Protein AF-A0A151T687-F1 (afdb_monomer)

Solvent-accessible surface area (backbone atoms only — not compa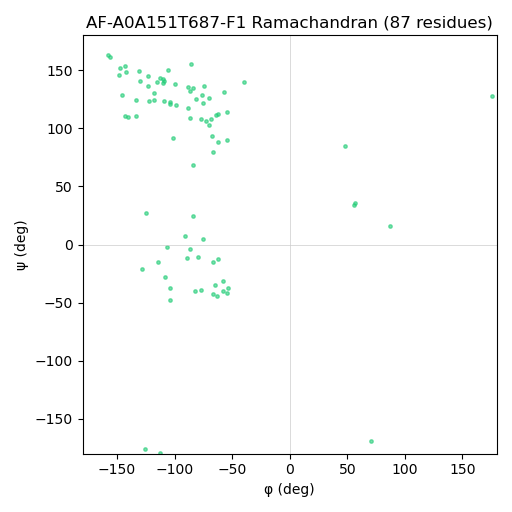rable to full-atom values): 5770 Å² total; per-residue (Å²): 84,78,40,72,44,76,76,34,82,88,76,71,38,70,44,80,78,47,75,50,84,53,79,93,48,57,94,51,52,83,67,51,45,80,77,51,72,60,100,54,39,39,36,32,33,41,56,49,34,36,36,36,35,36,62,88,78,71,42,80,43,82,77,45,67,60,72,77,89,59,78,68,64,87,86,68,88,75,76,65,80,74,58,80,88,58,78,98,122

Secondary structure (DSSP, 8-state):
-EEEEEEETTTTEEEEEEE---GGGGGG-TT-EEEEE-SSEEEEE-SSEEEEEETTTTEEEEEEE--TT-----------TT---S---

pLDDT: mean 80.08, std 14.48, range [44.47, 94.31]

Sequence (89 aa):
MNIWVLKDYWKDEWCMVDKVSLRCIRGMVPGIFPISQTGEYVFLATHKQILVYHRKSQVWKEMYSVKYSSTLPLWFSAHAYRSTMFSCN

Nearest PDB structures (foldseek):
  8h33-assembly1_B  TM=5.678E-01  e=1.399E-01  Homo sapiens
  8h37-assembly1_N  TM=5.807E-01  e=2.925E-01  Homo sapiens
  9jom-assembly1_A  TM=6.962E-01  e=1.849E+00  Wenyingzhuangia fucanilytica

Mean predicted aligned error: 8.5 Å

Radius of gyrati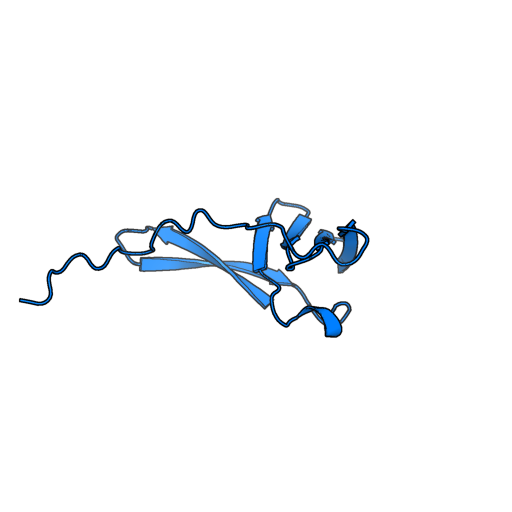on: 15.78 Å; Cα contacts (8 Å, |Δi|>4): 117; chains: 1; bounding box: 32×53×27 Å

Foldseek 3Di:
DFDWDQPDLVVSDIDGDDDADCVVVVVQPVA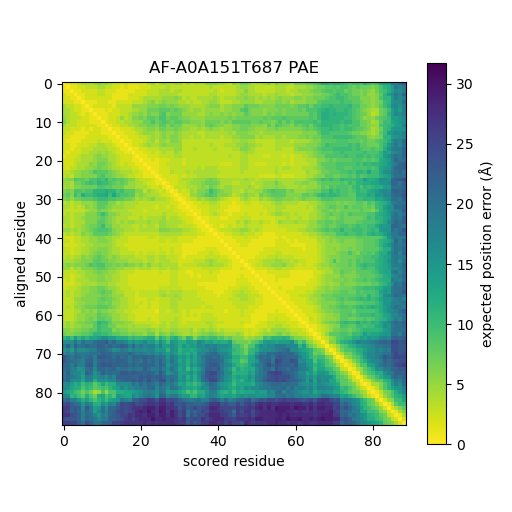KDWDDDDPFWTWIDHQFFIWIQGPVVSDIDTPDGHDDPDRDDPPDPPPPSPDVPDDPD

Organism: Cajanus cajan (NCBI:txid3821)

Structure (mmCIF, N/CA/C/O backbone):
data_AF-A0A151T687-F1
#
_entry.id   AF-A0A151T687-F1
#
loop_
_atom_site.group_PDB
_atom_site.id
_atom_site.type_symbol
_atom_site.label_atom_id
_atom_site.label_alt_id
_atom_site.label_comp_id
_atom_site.label_asym_id
_atom_site.label_entity_id
_atom_site.label_seq_id
_atom_site.pdbx_PDB_ins_code
_atom_site.Cartn_x
_atom_site.Cartn_y
_atom_site.Cartn_z
_atom_site.occupancy
_atom_site.B_iso_or_equiv
_atom_site.auth_seq_id
_atom_site.auth_comp_id
_atom_site.auth_asym_id
_atom_site.auth_atom_id
_atom_site.pdbx_PDB_model_num
ATOM 1 N N . MET A 1 1 ? -7.227 2.016 -3.534 1.00 85.81 1 MET A N 1
ATOM 2 C CA . MET A 1 1 ? -6.837 0.658 -3.135 1.00 85.81 1 MET A CA 1
ATOM 3 C C . MET A 1 1 ? -7.404 0.408 -1.761 1.00 85.81 1 MET A C 1
ATOM 5 O O . MET A 1 1 ? -7.147 1.218 -0.880 1.00 85.81 1 MET A O 1
ATOM 9 N N . ASN A 1 2 ? -8.207 -0.640 -1.612 1.00 89.25 2 ASN A N 1
ATOM 10 C CA . ASN A 1 2 ? -8.640 -1.101 -0.297 1.00 89.25 2 ASN A CA 1
ATOM 11 C C . ASN A 1 2 ? -7.565 -2.064 0.213 1.00 89.25 2 ASN A C 1
ATOM 13 O O . ASN A 1 2 ? -7.121 -2.923 -0.550 1.00 89.25 2 ASN A O 1
ATOM 17 N N . ILE A 1 3 ? -7.134 -1.892 1.457 1.00 86.62 3 ILE A N 1
ATOM 18 C CA . ILE A 1 3 ? -6.158 -2.759 2.111 1.00 86.62 3 ILE A CA 1
ATOM 19 C C . ILE A 1 3 ? -6.925 -3.638 3.083 1.00 86.62 3 ILE A C 1
ATOM 21 O O . ILE A 1 3 ? -7.642 -3.147 3.960 1.00 86.62 3 ILE A O 1
ATOM 25 N N . TRP A 1 4 ? -6.780 -4.939 2.882 1.00 87.88 4 TRP A N 1
ATOM 26 C CA . TRP A 1 4 ? -7.425 -5.971 3.670 1.00 87.88 4 TRP A CA 1
ATOM 27 C C . TRP A 1 4 ? -6.365 -6.722 4.455 1.00 87.88 4 TRP A C 1
ATOM 29 O O . TRP A 1 4 ? -5.269 -6.957 3.947 1.00 87.88 4 TRP A O 1
ATOM 39 N N . VAL A 1 5 ? -6.702 -7.108 5.678 1.00 84.12 5 VAL A N 1
ATOM 40 C CA . VAL A 1 5 ? -5.897 -8.042 6.462 1.00 84.12 5 VAL A CA 1
ATOM 41 C C . VAL A 1 5 ? -6.756 -9.225 6.856 1.00 84.12 5 VAL A C 1
ATOM 43 O O . VAL A 1 5 ? -7.958 -9.094 7.104 1.00 84.12 5 VAL A O 1
ATOM 46 N N . LEU A 1 6 ? -6.120 -10.387 6.888 1.00 86.25 6 LEU A N 1
ATOM 47 C CA . LEU A 1 6 ? -6.725 -11.602 7.390 1.00 86.25 6 LEU A CA 1
ATOM 48 C C . LEU A 1 6 ? -6.705 -11.535 8.917 1.00 86.25 6 LEU A C 1
ATOM 50 O O . LEU A 1 6 ? -5.641 -11.600 9.533 1.00 86.25 6 LEU A O 1
ATOM 54 N N . LYS A 1 7 ? -7.877 -11.341 9.515 1.00 87.88 7 LYS A N 1
ATOM 55 C CA . LYS A 1 7 ? -8.047 -11.201 10.964 1.00 87.88 7 LYS A CA 1
ATOM 56 C C . LYS A 1 7 ? -8.097 -12.561 11.651 1.00 87.88 7 LYS A C 1
ATOM 58 O O . LYS A 1 7 ? -7.512 -12.727 12.716 1.00 87.88 7 LYS A O 1
ATOM 63 N N . ASP A 1 8 ? -8.772 -13.523 11.028 1.00 85.06 8 ASP A N 1
ATOM 64 C CA . ASP A 1 8 ? -8.836 -14.909 11.483 1.00 85.06 8 ASP A CA 1
ATOM 65 C C . ASP A 1 8 ? -8.585 -15.837 10.291 1.00 85.06 8 ASP A C 1
ATOM 67 O O . ASP A 1 8 ? -9.398 -15.941 9.370 1.00 85.06 8 ASP A O 1
ATOM 71 N N . TYR A 1 9 ? -7.430 -16.502 10.311 1.00 82.31 9 TYR A N 1
ATOM 72 C CA . TYR A 1 9 ? -7.008 -17.419 9.254 1.00 82.31 9 TYR A CA 1
ATOM 73 C C . TYR A 1 9 ? -7.908 -18.655 9.139 1.00 82.31 9 TYR A C 1
ATOM 75 O O . TYR A 1 9 ? -8.150 -19.155 8.039 1.00 82.31 9 TYR A O 1
ATOM 83 N N . TRP A 1 10 ? -8.427 -19.149 10.262 1.00 84.94 10 TRP A N 1
ATOM 84 C CA . TRP A 1 10 ? -9.241 -20.361 10.291 1.00 84.94 10 TRP A CA 1
ATOM 85 C C . TRP A 1 10 ? -10.65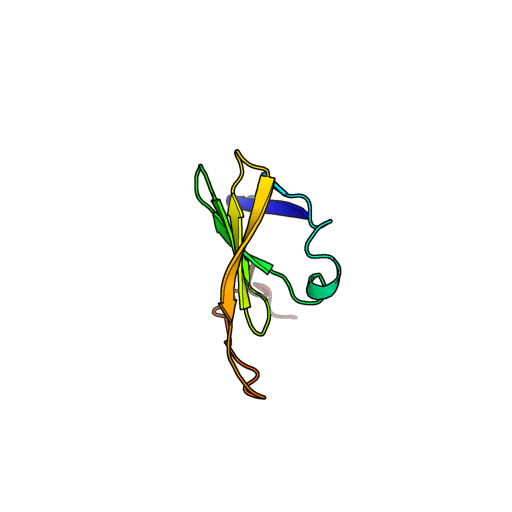4 -20.088 9.793 1.00 84.94 10 TRP A C 1
ATOM 87 O O . TRP A 1 10 ? -11.206 -20.890 9.038 1.00 84.94 10 TRP A O 1
ATOM 97 N N . LYS A 1 11 ? -11.207 -18.929 10.158 1.00 88.88 11 LYS A N 1
ATOM 98 C CA . LYS A 1 11 ? -12.566 -18.516 9.788 1.00 88.88 11 LYS A CA 1
ATOM 99 C C . LYS A 1 11 ? -12.672 -17.812 8.438 1.00 88.88 11 LYS A C 1
ATOM 101 O O . LYS A 1 11 ? -13.789 -17.508 8.038 1.00 88.88 11 LYS A O 1
ATOM 106 N N . ASP A 1 12 ? -11.551 -17.565 7.752 1.00 84.19 12 ASP A N 1
ATOM 107 C CA . ASP A 1 12 ? -11.512 -16.757 6.520 1.00 84.19 12 ASP A CA 1
ATOM 108 C C . ASP A 1 12 ? -12.102 -15.348 6.746 1.00 84.19 12 ASP A C 1
ATOM 110 O O . ASP A 1 12 ? -12.794 -14.779 5.902 1.00 84.19 12 ASP A O 1
ATOM 114 N N . GLU A 1 13 ? -11.866 -14.782 7.937 1.00 91.56 13 GLU A N 1
ATOM 115 C CA . GLU A 1 13 ? -12.381 -13.460 8.293 1.00 91.56 13 GLU A CA 1
ATOM 116 C C . GLU A 1 13 ? -11.401 -12.389 7.813 1.00 91.56 13 GLU A C 1
ATOM 118 O O . GLU A 1 13 ? -10.314 -12.206 8.373 1.00 91.56 13 GLU A O 1
ATOM 123 N N . TRP A 1 14 ? -11.812 -11.649 6.788 1.00 90.56 14 TRP A N 1
ATOM 124 C CA . TRP A 1 14 ? -11.087 -10.492 6.277 1.00 90.56 14 TRP A CA 1
ATOM 125 C C . TRP A 1 14 ? -11.691 -9.202 6.808 1.00 90.56 14 TRP A C 1
ATOM 127 O O . TRP A 1 14 ? -12.909 -9.020 6.808 1.00 90.56 14 TRP A O 1
ATOM 137 N N . CYS A 1 15 ? -10.837 -8.259 7.195 1.00 91.56 15 CYS A N 1
ATOM 138 C CA . CYS A 1 15 ? -11.271 -6.912 7.535 1.00 91.56 15 CYS A CA 1
ATOM 139 C C . CYS A 1 15 ? -10.553 -5.869 6.677 1.00 91.56 15 CYS A C 1
ATOM 141 O O . CYS A 1 15 ? -9.344 -5.938 6.439 1.00 91.56 15 CYS A O 1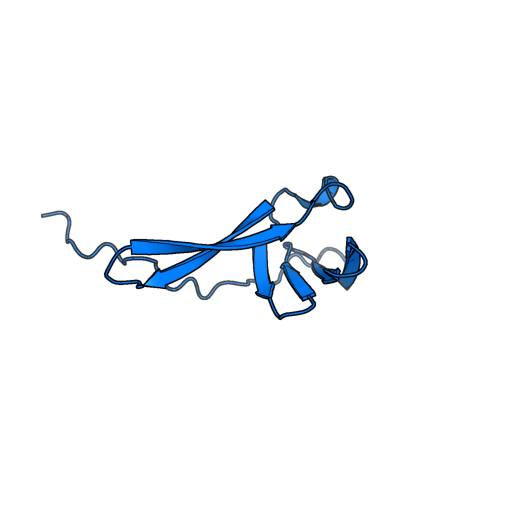
ATOM 143 N N . MET A 1 16 ? -11.321 -4.8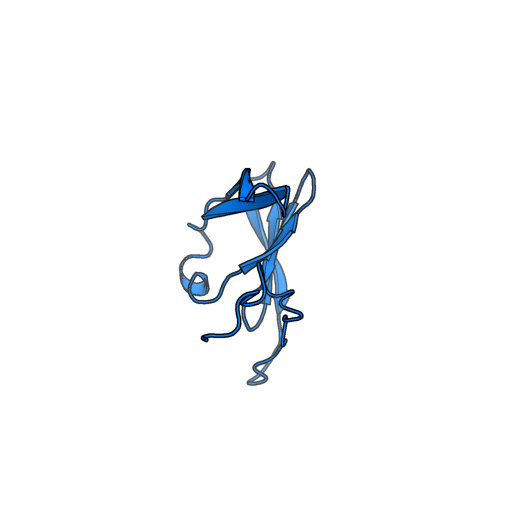93 6.189 1.00 90.19 16 MET A N 1
ATOM 144 C CA . MET A 1 16 ? -10.755 -3.718 5.539 1.00 90.19 16 MET A CA 1
ATOM 145 C C . MET A 1 16 ? -10.186 -2.820 6.630 1.00 90.19 16 MET A C 1
ATOM 147 O O . MET A 1 16 ? -10.908 -2.392 7.527 1.00 90.19 16 MET A O 1
ATOM 151 N N . VAL A 1 17 ? -8.896 -2.532 6.537 1.00 87.94 17 VAL A N 1
ATOM 152 C CA . VAL A 1 17 ? -8.168 -1.735 7.534 1.00 87.94 17 VAL A CA 1
ATOM 153 C C . VAL A 1 17 ? -7.680 -0.407 6.984 1.00 87.94 17 VAL A C 1
ATOM 155 O O . VAL A 1 17 ? -7.331 0.476 7.763 1.00 87.94 17 VAL A O 1
ATOM 158 N N . ASP A 1 18 ? -7.676 -0.238 5.660 1.00 87.62 18 ASP A N 1
ATOM 159 C CA . ASP A 1 18 ? -7.351 1.044 5.045 1.00 87.62 18 ASP A CA 1
ATOM 160 C C . ASP A 1 18 ? -7.940 1.197 3.636 1.00 87.62 18 ASP A C 1
ATOM 162 O O . ASP A 1 18 ? -8.265 0.225 2.945 1.00 87.62 18 ASP A O 1
ATOM 166 N N . LYS A 1 19 ? -8.021 2.448 3.184 1.00 89.44 19 LYS A N 1
ATOM 167 C CA . LYS A 1 19 ? -8.354 2.835 1.820 1.00 89.44 19 LYS A CA 1
ATOM 168 C C . LYS A 1 19 ? -7.491 4.015 1.384 1.00 89.44 19 LYS A C 1
ATOM 170 O O . LYS A 1 19 ? -7.720 5.155 1.776 1.00 89.44 19 LYS A O 1
ATOM 175 N N . VAL A 1 20 ? -6.560 3.755 0.467 1.00 88.88 20 VAL A N 1
ATOM 176 C CA . VAL A 1 20 ? -5.637 4.773 -0.059 1.00 88.88 20 VAL A CA 1
ATOM 177 C C . VAL A 1 20 ? -5.939 5.126 -1.513 1.00 88.88 20 VAL A C 1
ATOM 179 O O . VAL A 1 20 ? -6.302 4.272 -2.332 1.00 88.88 20 VAL A O 1
ATOM 182 N N . SER A 1 21 ? -5.789 6.401 -1.868 1.00 88.44 21 SER A N 1
ATOM 183 C CA . SER A 1 21 ? -5.931 6.858 -3.254 1.00 88.44 21 SER A CA 1
ATOM 184 C C . SER A 1 21 ? -4.647 6.600 -4.036 1.00 88.44 21 SER A C 1
ATOM 186 O O . SER A 1 21 ? -3.594 7.101 -3.665 1.00 88.44 21 SER A O 1
ATOM 188 N N . LEU A 1 22 ? -4.735 5.889 -5.164 1.00 88.69 22 LEU A N 1
ATOM 189 C CA . LEU A 1 22 ? -3.592 5.655 -6.060 1.00 88.69 22 LEU A CA 1
ATOM 190 C C . LEU A 1 22 ? -3.457 6.731 -7.152 1.00 88.69 22 LEU A C 1
ATOM 192 O O . LEU A 1 22 ? -2.663 6.573 -8.074 1.00 88.69 22 LEU A O 1
ATOM 196 N N . ARG A 1 23 ? -4.252 7.814 -7.102 1.00 88.81 23 ARG A N 1
ATOM 197 C CA . ARG A 1 23 ? -4.339 8.804 -8.194 1.00 88.81 23 ARG A CA 1
ATOM 198 C C . ARG A 1 23 ? -2.968 9.375 -8.581 1.00 88.81 23 ARG A C 1
ATOM 200 O O . ARG A 1 23 ? -2.693 9.478 -9.771 1.00 88.81 23 ARG A O 1
ATOM 207 N N . CYS A 1 24 ? -2.121 9.683 -7.601 1.00 87.94 24 CYS A N 1
ATOM 208 C CA . CYS A 1 24 ? -0.807 10.294 -7.828 1.00 87.94 24 CYS A CA 1
ATOM 209 C C . CYS A 1 24 ? 0.275 9.299 -8.275 1.00 87.94 24 CYS A C 1
ATOM 211 O O . CYS A 1 24 ? 1.345 9.724 -8.688 1.00 87.94 24 CYS A O 1
ATOM 213 N N . ILE A 1 25 ? 0.003 7.993 -8.204 1.00 87.88 25 ILE A N 1
ATOM 214 C CA . ILE A 1 25 ? 0.956 6.926 -8.544 1.00 87.88 25 ILE A CA 1
ATOM 215 C C . ILE A 1 25 ? 0.383 5.968 -9.595 1.00 87.88 25 ILE A C 1
ATOM 217 O O . ILE A 1 25 ? 0.762 4.804 -9.666 1.00 87.88 25 ILE A O 1
ATOM 221 N N . ARG A 1 26 ? -0.544 6.449 -10.440 1.00 86.19 26 ARG A N 1
ATOM 222 C CA . ARG A 1 26 ? -1.236 5.629 -11.454 1.00 86.19 26 ARG A CA 1
ATOM 223 C C . ARG A 1 26 ? -0.288 4.867 -12.384 1.00 86.19 26 ARG A C 1
ATOM 225 O O . ARG A 1 26 ? -0.572 3.719 -12.704 1.00 86.19 26 ARG A O 1
ATOM 232 N N . GLY A 1 27 ? 0.837 5.473 -12.768 1.00 85.06 27 GLY A N 1
ATOM 233 C CA . GLY A 1 27 ? 1.851 4.829 -13.615 1.00 85.06 27 GLY A CA 1
ATOM 234 C C . GLY A 1 27 ? 2.572 3.649 -12.952 1.00 85.06 27 GLY A C 1
ATOM 235 O O . GLY A 1 27 ? 3.203 2.860 -13.641 1.00 85.06 27 GLY A O 1
ATOM 236 N N . MET A 1 28 ? 2.454 3.509 -11.629 1.00 83.06 28 MET A N 1
ATOM 237 C CA . MET A 1 28 ? 3.100 2.468 -10.823 1.00 83.06 28 MET A CA 1
ATOM 238 C C . MET A 1 28 ? 2.119 1.388 -10.351 1.00 83.06 28 MET A C 1
ATOM 240 O O . MET A 1 28 ? 2.523 0.451 -9.672 1.00 83.06 28 MET A O 1
ATOM 244 N N . VAL A 1 29 ? 0.827 1.518 -10.676 1.00 79.75 29 VAL A N 1
ATOM 245 C CA . VAL A 1 29 ? -0.227 0.591 -10.230 1.00 79.75 29 VAL A CA 1
ATOM 246 C C . VAL A 1 29 ? 0.036 -0.856 -10.665 1.00 79.75 29 VAL A C 1
ATOM 248 O O . VAL A 1 29 ? -0.194 -1.751 -9.849 1.00 79.75 29 VAL A O 1
ATOM 251 N N . PRO A 1 30 ? 0.529 -1.136 -11.888 1.00 77.94 30 PRO A N 1
ATOM 252 C CA . PRO A 1 30 ? 0.914 -2.494 -12.249 1.00 77.94 30 PRO A CA 1
ATOM 253 C C . PRO A 1 30 ? 2.089 -2.971 -11.380 1.00 77.94 30 PRO A C 1
ATOM 255 O O . PRO A 1 30 ? 3.210 -2.479 -11.500 1.00 77.94 30 PRO A O 1
ATOM 258 N N . GLY A 1 31 ? 1.831 -3.938 -10.496 1.00 79.62 31 GLY A N 1
ATOM 259 C CA . GLY A 1 31 ? 2.854 -4.540 -9.635 1.00 79.62 31 GLY A CA 1
ATOM 260 C C . GLY A 1 31 ? 3.102 -3.819 -8.308 1.00 79.62 31 GLY A C 1
ATOM 261 O O . GLY A 1 31 ? 4.126 -4.082 -7.680 1.00 79.62 31 GLY A O 1
ATOM 262 N N . ILE A 1 32 ? 2.194 -2.934 -7.878 1.00 86.56 32 ILE A N 1
ATOM 263 C CA . ILE A 1 32 ? 2.219 -2.387 -6.519 1.00 86.56 32 ILE A CA 1
ATOM 264 C C . ILE A 1 32 ? 1.517 -3.328 -5.535 1.00 86.56 32 ILE A C 1
ATOM 266 O O . ILE A 1 3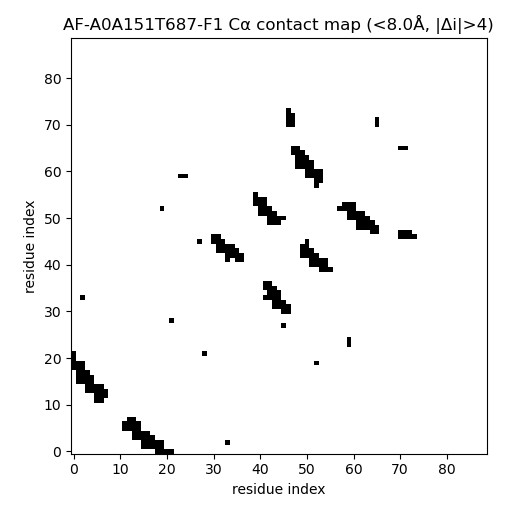2 ? 0.413 -3.802 -5.803 1.00 86.56 32 ILE A O 1
ATOM 270 N N . PHE A 1 33 ? 2.121 -3.574 -4.377 1.00 85.69 33 PHE A N 1
ATOM 271 C CA . PHE A 1 33 ? 1.516 -4.379 -3.315 1.00 85.69 33 PHE A CA 1
ATOM 272 C C . PHE A 1 33 ? 1.838 -3.799 -1.932 1.00 85.69 33 PHE A C 1
ATOM 274 O O . PHE A 1 33 ? 2.884 -3.169 -1.749 1.00 85.69 33 PHE A O 1
ATOM 281 N N . PRO A 1 34 ? 0.931 -3.952 -0.951 1.00 86.94 34 PRO A N 1
ATOM 282 C CA . PRO A 1 34 ? 1.160 -3.463 0.397 1.00 86.94 34 PRO A CA 1
ATOM 283 C C . PRO A 1 34 ? 2.160 -4.362 1.119 1.00 86.94 34 PRO A C 1
ATOM 285 O O . PRO A 1 34 ? 2.064 -5.582 1.038 1.00 86.94 34 PRO A O 1
ATOM 288 N N . ILE A 1 35 ? 3.111 -3.752 1.827 1.00 86.81 35 ILE A N 1
ATOM 289 C CA . ILE A 1 35 ? 4.088 -4.480 2.650 1.00 86.81 35 ILE A CA 1
ATOM 290 C C . ILE A 1 35 ? 3.720 -4.369 4.125 1.00 86.81 35 ILE A C 1
ATOM 292 O O . ILE A 1 35 ? 3.732 -5.351 4.859 1.00 86.81 35 ILE A O 1
ATOM 296 N N . SER A 1 36 ? 3.431 -3.148 4.574 1.00 87.44 36 SER A N 1
ATOM 297 C CA . SER A 1 36 ? 3.172 -2.847 5.976 1.00 87.44 36 SER A CA 1
ATOM 298 C C . SER A 1 36 ? 2.374 -1.556 6.107 1.00 87.44 36 SER A C 1
ATOM 300 O O . SER A 1 36 ? 2.293 -0.746 5.180 1.00 87.44 36 SER A O 1
ATOM 302 N N . GLN A 1 37 ? 1.782 -1.354 7.274 1.00 88.50 37 GLN A N 1
ATOM 303 C CA . GLN A 1 37 ? 1.046 -0.150 7.620 1.00 88.50 37 GLN A CA 1
ATOM 304 C C . GLN A 1 37 ? 1.188 0.145 9.112 1.00 88.50 37 GLN A C 1
ATOM 306 O O . GLN A 1 37 ? 1.342 -0.757 9.933 1.00 88.50 37 GLN A O 1
ATOM 311 N N . THR A 1 38 ? 1.094 1.421 9.458 1.00 89.94 38 THR A N 1
ATOM 312 C CA . THR A 1 38 ? 1.024 1.916 10.834 1.00 89.94 38 THR A CA 1
ATOM 313 C C . THR A 1 38 ? -0.212 2.799 10.991 1.00 89.94 38 THR A C 1
ATOM 315 O O . THR A 1 38 ? -1.009 2.947 10.064 1.00 89.94 38 THR A O 1
ATOM 318 N N . GLY A 1 39 ? -0.393 3.414 12.164 1.00 88.88 39 GLY A N 1
ATOM 319 C CA . GLY A 1 39 ? -1.456 4.401 12.366 1.00 88.88 39 GLY A CA 1
ATOM 320 C C . GLY A 1 39 ? -1.368 5.589 11.399 1.00 88.88 39 GLY A C 1
ATOM 321 O O . GLY A 1 39 ? -2.401 6.108 10.978 1.00 88.88 39 GLY A O 1
ATOM 322 N N . GLU A 1 40 ? -0.154 5.970 10.993 1.00 93.12 40 GLU A N 1
ATOM 323 C CA . GLU A 1 40 ? 0.111 7.192 10.224 1.00 93.12 40 GLU A CA 1
ATOM 324 C C . GLU A 1 40 ? 0.485 6.943 8.758 1.00 93.12 40 GLU A C 1
ATOM 326 O O . GLU A 1 40 ? 0.217 7.796 7.904 1.00 93.12 40 GLU A O 1
ATOM 331 N N . TYR A 1 41 ? 1.081 5.788 8.452 1.00 92.94 41 TYR A N 1
ATOM 332 C CA . TYR A 1 41 ? 1.687 5.518 7.151 1.00 92.94 41 TYR A CA 1
ATOM 333 C C . TYR A 1 41 ? 1.248 4.183 6.554 1.00 92.94 41 TYR A C 1
ATOM 335 O O . TYR A 1 41 ? 1.041 3.204 7.267 1.00 92.94 41 TYR A O 1
ATOM 343 N N . VAL A 1 42 ? 1.195 4.129 5.225 1.00 92.56 42 VAL A N 1
ATOM 344 C CA . VAL A 1 42 ? 1.081 2.883 4.458 1.00 92.56 42 VAL A CA 1
ATOM 345 C C . VAL A 1 42 ? 2.305 2.733 3.574 1.00 92.56 42 VAL A C 1
ATOM 347 O O . VAL A 1 42 ? 2.647 3.652 2.830 1.00 92.56 42 VAL A O 1
ATOM 350 N N . PHE A 1 43 ? 2.928 1.563 3.630 1.00 92.06 43 PHE A N 1
ATOM 351 C CA . PHE A 1 43 ? 4.090 1.208 2.830 1.00 92.06 43 PHE A CA 1
ATOM 352 C C . P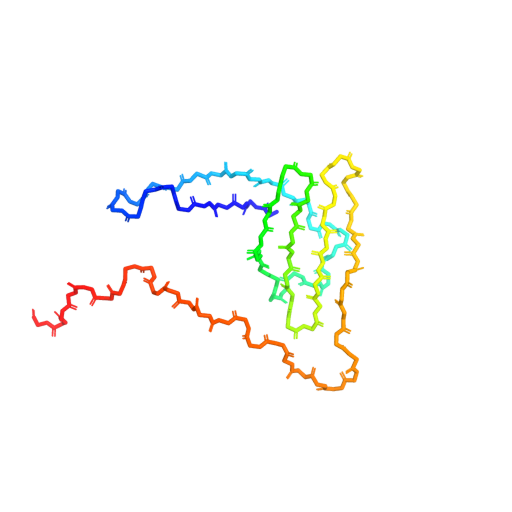HE A 1 43 ? 3.660 0.284 1.700 1.00 92.06 43 PHE A C 1
ATOM 354 O O . PHE A 1 43 ? 3.139 -0.810 1.936 1.00 92.06 43 PHE A O 1
ATOM 361 N N . LEU A 1 44 ? 3.905 0.722 0.471 1.00 89.94 44 LEU A N 1
ATOM 362 C CA . LEU A 1 44 ? 3.704 -0.078 -0.726 1.00 89.94 44 LEU A CA 1
ATOM 363 C C . LEU A 1 44 ? 5.054 -0.334 -1.399 1.00 89.94 44 LEU A C 1
ATOM 365 O O . LEU A 1 44 ? 5.878 0.574 -1.487 1.00 89.94 44 LEU A O 1
ATOM 369 N N . ALA A 1 45 ? 5.267 -1.543 -1.909 1.00 88.25 45 ALA A N 1
ATOM 370 C CA . ALA A 1 45 ? 6.387 -1.835 -2.796 1.00 88.25 45 ALA A CA 1
ATOM 371 C C . ALA A 1 45 ? 5.920 -1.987 -4.233 1.00 88.25 45 ALA A C 1
ATOM 373 O O . ALA A 1 45 ? 4.821 -2.461 -4.511 1.00 88.25 45 ALA A O 1
ATOM 374 N N . THR A 1 46 ? 6.820 -1.629 -5.135 1.00 85.06 46 THR A N 1
ATOM 375 C CA . THR A 1 46 ? 6.845 -2.089 -6.516 1.00 85.06 46 THR A CA 1
ATOM 376 C C . THR A 1 46 ? 8.079 -2.971 -6.717 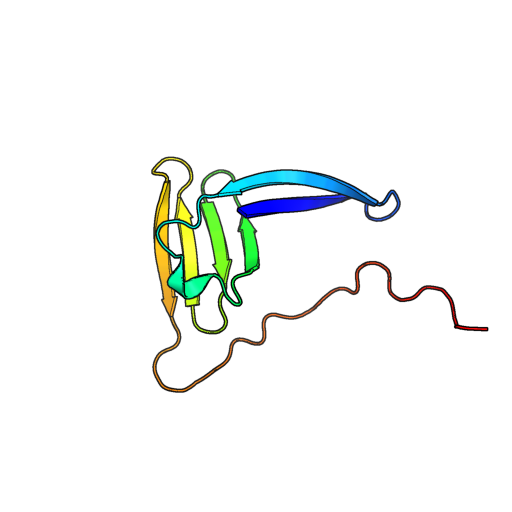1.00 85.06 46 THR A C 1
ATOM 378 O O . THR A 1 46 ? 8.906 -3.141 -5.820 1.00 85.06 46 THR A O 1
ATOM 381 N N . HIS A 1 47 ? 8.267 -3.480 -7.932 1.00 79.69 47 HIS A N 1
ATOM 382 C CA . HIS A 1 47 ? 9.476 -4.213 -8.320 1.00 79.69 47 HIS A CA 1
ATOM 383 C C . HIS A 1 47 ? 10.779 -3.384 -8.245 1.00 79.69 47 HIS A C 1
ATOM 385 O O . HIS A 1 47 ? 11.863 -3.954 -8.359 1.00 79.69 47 HIS A O 1
ATOM 391 N N . LYS A 1 48 ? 10.698 -2.053 -8.093 1.00 81.50 48 LYS A N 1
ATOM 392 C CA . LYS A 1 48 ? 11.863 -1.148 -8.054 1.00 81.50 48 LYS A CA 1
ATOM 393 C C . LYS A 1 48 ? 11.894 -0.217 -6.852 1.00 81.50 48 LYS A C 1
ATOM 395 O O . LYS A 1 48 ? 12.955 0.319 -6.557 1.00 81.50 48 LYS A O 1
ATOM 400 N N . GLN A 1 49 ? 10.766 0.037 -6.196 1.00 87.19 49 GLN A N 1
ATOM 401 C CA . GLN A 1 49 ? 10.649 1.165 -5.273 1.00 87.19 49 GLN A CA 1
ATOM 402 C C . GLN A 1 49 ? 9.798 0.830 -4.054 1.00 87.19 49 GLN A C 1
ATOM 404 O O . GLN A 1 49 ? 8.895 -0.000 -4.127 1.00 87.19 49 GLN A O 1
ATOM 409 N N . ILE A 1 50 ? 10.061 1.532 -2.955 1.00 89.94 50 ILE A N 1
ATOM 410 C CA . ILE A 1 50 ? 9.214 1.584 -1.766 1.00 89.94 50 ILE A CA 1
ATOM 411 C C . ILE A 1 50 ? 8.586 2.973 -1.708 1.00 89.94 50 ILE A C 1
ATOM 413 O O . ILE A 1 50 ? 9.280 3.993 -1.683 1.00 89.94 50 ILE A O 1
ATOM 417 N N . LEU A 1 51 ? 7.261 2.993 -1.670 1.00 92.75 51 LEU A N 1
ATOM 418 C CA . LEU A 1 51 ? 6.429 4.180 -1.587 1.00 92.75 51 LEU A CA 1
ATOM 419 C C . LEU A 1 51 ? 5.780 4.249 -0.207 1.00 92.75 51 LEU A C 1
ATOM 421 O O . LEU A 1 51 ? 5.314 3.246 0.332 1.00 92.75 51 LEU A O 1
ATOM 425 N N . VAL A 1 52 ? 5.704 5.458 0.334 1.00 94.31 52 VAL A N 1
ATOM 426 C CA . VAL A 1 52 ? 5.063 5.759 1.611 1.00 94.31 52 VAL A CA 1
ATOM 427 C C . VAL A 1 52 ? 3.900 6.702 1.368 1.00 94.31 52 VAL A C 1
ATOM 429 O O . VAL A 1 52 ? 4.067 7.785 0.808 1.00 94.31 52 VAL A O 1
ATOM 432 N N . TYR A 1 53 ? 2.718 6.304 1.819 1.00 94.19 53 TYR A N 1
ATOM 433 C CA . TYR A 1 53 ? 1.552 7.171 1.890 1.00 94.19 53 TYR A CA 1
ATOM 434 C C . TYR A 1 53 ? 1.387 7.689 3.305 1.00 94.19 53 TYR A C 1
ATOM 436 O O . TYR A 1 53 ? 1.196 6.905 4.232 1.00 94.19 53 TYR A O 1
ATOM 444 N N . HIS A 1 54 ? 1.428 9.005 3.474 1.00 93.56 54 HIS A N 1
ATOM 445 C CA . HIS A 1 54 ? 1.110 9.630 4.750 1.00 93.56 54 HIS A CA 1
ATOM 446 C C . HIS A 1 54 ? -0.393 9.901 4.827 1.00 93.56 54 HIS A C 1
ATOM 448 O O . HIS A 1 54 ? -0.923 10.689 4.041 1.00 93.56 54 HIS A O 1
ATOM 454 N N . ARG A 1 55 ? -1.084 9.269 5.781 1.00 90.81 55 ARG A N 1
ATOM 455 C CA . ARG A 1 55 ? -2.554 9.290 5.876 1.00 90.81 55 ARG A CA 1
ATOM 456 C C . ARG A 1 55 ? -3.109 10.688 6.122 1.00 90.81 55 ARG A C 1
ATOM 458 O O . ARG A 1 55 ? -4.052 11.095 5.451 1.00 90.81 55 ARG A O 1
ATOM 465 N N . LYS A 1 56 ? -2.495 11.442 7.040 1.00 92.19 56 LYS A N 1
ATOM 466 C CA . LYS A 1 56 ? -2.979 12.774 7.435 1.00 92.19 56 LYS A CA 1
ATOM 467 C C . LYS A 1 56 ? -2.859 13.794 6.305 1.00 92.19 56 LYS A C 1
ATOM 469 O O . LYS A 1 56 ? -3.777 14.575 6.095 1.00 92.19 56 LYS A O 1
ATOM 474 N N . SER A 1 57 ? -1.741 13.790 5.575 1.00 93.62 57 SER A N 1
ATOM 475 C CA . SER A 1 57 ? -1.551 14.719 4.450 1.00 93.62 57 SER A CA 1
ATOM 476 C C . SER A 1 57 ? -2.062 14.171 3.120 1.00 93.62 57 SER A C 1
ATOM 478 O O . SER A 1 57 ? -2.117 14.916 2.152 1.00 93.62 57 SER A O 1
ATOM 480 N N . GLN A 1 58 ? -2.383 12.879 3.046 1.00 91.62 58 GLN A N 1
ATOM 481 C CA . GLN A 1 58 ? -2.777 12.179 1.824 1.00 91.62 58 GLN A CA 1
ATOM 482 C C . GLN A 1 58 ? -1.752 12.287 0.680 1.00 91.62 58 GLN A C 1
ATOM 484 O O . GLN A 1 58 ? -2.116 12.317 -0.497 1.00 91.62 58 GLN A O 1
ATOM 489 N N . VAL A 1 59 ? -0.460 12.320 1.022 1.00 92.38 59 VAL A N 1
ATOM 490 C CA . VAL A 1 59 ? 0.642 12.485 0.058 1.00 92.38 59 VAL A CA 1
ATOM 491 C C . VAL A 1 59 ? 1.437 11.193 -0.071 1.00 92.38 59 VAL A C 1
ATOM 493 O O . VAL A 1 59 ? 1.739 10.538 0.927 1.00 92.38 59 VAL A O 1
ATOM 496 N N . TRP A 1 60 ? 1.807 10.874 -1.310 1.00 93.50 60 TRP A N 1
ATOM 497 C CA . TRP A 1 60 ? 2.768 9.827 -1.637 1.00 93.50 60 TRP A CA 1
ATOM 498 C C . TRP A 1 60 ? 4.189 10.380 -1.643 1.00 93.50 60 TRP A C 1
ATOM 500 O O . TRP A 1 60 ? 4.441 11.445 -2.206 1.00 93.50 60 TRP A O 1
ATOM 510 N N . LYS A 1 61 ? 5.117 9.638 -1.045 1.00 93.56 61 LYS A N 1
ATOM 511 C CA . LYS A 1 61 ? 6.553 9.908 -1.080 1.00 93.56 61 LYS A CA 1
ATOM 512 C C . LYS A 1 61 ? 7.300 8.645 -1.475 1.00 93.56 61 LYS A C 1
ATOM 514 O O . LYS A 1 61 ? 6.953 7.553 -1.034 1.00 93.56 61 LYS A O 1
ATOM 519 N N . GLU A 1 62 ? 8.333 8.801 -2.285 1.00 91.38 62 GLU A N 1
ATOM 520 C CA . GLU A 1 62 ? 9.308 7.739 -2.502 1.00 91.38 62 GLU A CA 1
ATOM 521 C C . GLU A 1 62 ? 10.230 7.665 -1.282 1.00 91.38 62 GLU A C 1
ATOM 523 O O . GLU A 1 62 ? 10.751 8.686 -0.834 1.00 91.38 62 GLU A O 1
ATOM 528 N N . MET A 1 63 ? 10.394 6.468 -0.722 1.00 90.44 63 MET A N 1
ATOM 529 C CA . MET A 1 63 ? 11.300 6.226 0.404 1.00 90.44 63 MET A CA 1
ATOM 530 C C . MET A 1 63 ? 12.583 5.539 -0.050 1.00 90.44 63 MET A C 1
ATOM 532 O O . MET A 1 63 ? 13.661 5.837 0.458 1.00 90.44 63 MET A O 1
ATOM 536 N N . TYR A 1 64 ? 12.469 4.627 -1.014 1.00 87.38 64 TYR A N 1
ATOM 537 C CA . TYR A 1 64 ? 13.606 3.931 -1.597 1.00 87.38 64 TYR A CA 1
ATOM 538 C C . TYR A 1 64 ? 13.331 3.596 -3.061 1.00 87.38 64 TYR A C 1
ATOM 540 O O . TYR A 1 64 ? 12.201 3.272 -3.421 1.00 87.38 64 TYR A O 1
ATOM 548 N N . SER A 1 65 ? 14.367 3.628 -3.894 1.00 86.12 65 SER A N 1
ATOM 549 C CA . SER A 1 65 ? 14.299 3.247 -5.302 1.00 86.12 65 SER A CA 1
ATOM 550 C C . SER A 1 65 ? 15.615 2.600 -5.717 1.00 86.12 65 SER A C 1
ATOM 552 O O . SER A 1 65 ? 16.694 3.155 -5.490 1.00 86.12 65 SER A O 1
ATOM 554 N N . VAL A 1 66 ? 15.528 1.419 -6.323 1.00 79.19 66 VAL A N 1
ATOM 555 C CA . VAL A 1 66 ? 16.671 0.747 -6.935 1.00 79.19 66 VAL A CA 1
ATOM 556 C C . VAL A 1 66 ? 17.074 1.535 -8.177 1.00 79.19 66 VAL A C 1
ATOM 558 O O . VAL A 1 66 ? 16.258 1.813 -9.058 1.00 79.19 66 VAL A O 1
ATOM 561 N N . LYS A 1 67 ? 18.351 1.907 -8.246 1.00 75.44 67 LYS A N 1
ATOM 562 C CA . LYS A 1 67 ? 18.930 2.587 -9.408 1.00 75.44 67 LYS A CA 1
ATOM 563 C C . LYS A 1 67 ? 19.380 1.559 -10.454 1.00 75.44 67 LYS A C 1
ATOM 565 O O . LYS A 1 67 ? 19.742 0.439 -10.101 1.00 75.44 67 LYS A O 1
ATOM 570 N N . TYR A 1 68 ? 19.435 1.985 -11.718 1.00 70.38 68 TYR A N 1
ATOM 571 C CA . TYR A 1 68 ? 19.873 1.194 -12.883 1.00 70.38 68 TYR A CA 1
ATOM 572 C C . TYR A 1 68 ? 18.907 0.068 -13.307 1.00 70.38 68 TYR A C 1
ATOM 574 O O . TYR A 1 68 ? 17.746 0.032 -12.901 1.00 70.38 68 TYR A O 1
ATOM 582 N N . SER A 1 69 ? 19.358 -0.814 -14.207 1.00 68.12 69 SER A N 1
ATOM 583 C CA . SER A 1 69 ? 18.581 -1.922 -14.787 1.00 68.12 69 SER A CA 1
ATOM 584 C C . SER A 1 69 ? 18.383 -3.110 -13.842 1.00 68.12 69 SER A C 1
ATOM 586 O O . SER A 1 69 ? 17.799 -4.113 -14.246 1.00 68.12 69 SER A O 1
ATOM 588 N N . SER A 1 70 ? 18.821 -3.001 -12.588 1.00 62.38 70 SER A N 1
ATOM 589 C CA . SER A 1 70 ? 18.617 -4.023 -11.569 1.00 62.38 70 SER A CA 1
ATOM 590 C C . SER A 1 70 ? 17.133 -4.123 -11.219 1.00 62.38 70 SER A C 1
ATOM 592 O O . SER A 1 70 ? 16.607 -3.406 -10.371 1.00 62.38 70 SER A O 1
ATOM 594 N N . THR A 1 71 ? 16.423 -5.023 -11.888 1.00 58.81 71 THR A N 1
ATOM 595 C CA . THR A 1 71 ? 15.168 -5.560 -11.375 1.00 58.81 71 THR A CA 1
ATOM 596 C C . THR A 1 71 ? 15.538 -6.487 -10.239 1.00 58.81 71 THR A C 1
ATOM 598 O O . THR A 1 71 ? 16.098 -7.537 -10.525 1.00 58.81 71 THR A O 1
ATOM 601 N N . LEU A 1 72 ? 15.303 -6.086 -8.990 1.00 59.28 72 LEU A N 1
ATOM 602 C CA . LEU A 1 72 ? 14.851 -6.960 -7.902 1.00 59.28 72 LEU A CA 1
ATOM 603 C C . LEU A 1 72 ? 14.802 -6.159 -6.597 1.00 59.28 72 LEU A C 1
ATOM 605 O O . LEU A 1 72 ? 15.793 -5.569 -6.171 1.00 59.28 72 LEU A O 1
ATOM 609 N N . PRO A 1 73 ? 13.654 -6.217 -5.919 1.00 51.50 73 PRO A N 1
ATOM 610 C CA . PRO A 1 73 ? 13.660 -7.036 -4.719 1.00 51.50 73 PRO A CA 1
ATOM 611 C C . PRO A 1 73 ? 12.588 -8.129 -4.807 1.00 51.50 73 PRO A C 1
ATOM 613 O O . PRO A 1 73 ? 11.404 -7.863 -5.012 1.00 51.50 73 PRO A O 1
ATOM 616 N N . LEU A 1 74 ? 13.042 -9.376 -4.664 1.00 54.06 74 LEU A N 1
ATOM 617 C CA . LEU A 1 74 ? 12.235 -10.584 -4.474 1.00 54.06 74 LEU A CA 1
ATOM 618 C C . LEU A 1 74 ? 11.549 -10.484 -3.100 1.00 54.06 74 LEU A C 1
ATOM 620 O O . LEU A 1 74 ? 12.020 -11.039 -2.112 1.00 54.06 74 LEU A O 1
ATOM 624 N N . TRP A 1 75 ? 10.459 -9.725 -3.001 1.00 59.53 75 TRP A N 1
ATOM 625 C CA . TRP A 1 75 ? 9.664 -9.652 -1.775 1.00 59.53 75 TRP A CA 1
ATOM 626 C C . TRP A 1 75 ? 8.664 -10.806 -1.715 1.00 59.53 75 TRP A C 1
ATOM 628 O O . TRP A 1 75 ? 7.462 -10.579 -1.808 1.00 59.53 75 TRP A O 1
ATOM 638 N N . PHE A 1 76 ? 9.122 -12.047 -1.555 1.00 56.00 76 PHE A N 1
ATOM 639 C CA . PHE A 1 76 ? 8.202 -13.116 -1.164 1.00 56.00 76 PHE A CA 1
ATOM 640 C C . PHE A 1 76 ? 8.870 -14.110 -0.211 1.00 56.00 76 PHE A C 1
ATOM 642 O O . PHE A 1 76 ? 9.676 -14.938 -0.621 1.00 56.00 76 PHE A O 1
ATOM 649 N N . SER A 1 77 ? 8.440 -14.108 1.051 1.00 48.62 77 SER A N 1
ATOM 650 C CA . SER A 1 77 ? 7.934 -15.349 1.631 1.00 48.62 77 SER A CA 1
ATOM 651 C C . SER A 1 77 ? 6.409 -15.247 1.591 1.00 48.62 77 SER A C 1
ATOM 653 O O . SER A 1 77 ? 5.765 -14.660 2.457 1.00 48.62 77 SER A O 1
ATOM 655 N N . ALA A 1 78 ? 5.802 -15.740 0.512 1.00 54.94 78 ALA A N 1
ATOM 656 C CA . ALA A 1 78 ? 4.364 -15.949 0.514 1.00 54.94 78 ALA A CA 1
ATOM 657 C C . ALA A 1 78 ? 4.101 -17.126 1.457 1.00 54.94 78 ALA A C 1
ATOM 659 O O . ALA A 1 78 ? 4.352 -18.277 1.099 1.00 54.94 78 ALA A O 1
ATOM 660 N N . HIS A 1 79 ? 3.632 -16.854 2.676 1.00 56.00 79 HIS A N 1
ATOM 661 C CA . HIS A 1 79 ? 2.966 -17.901 3.436 1.00 56.00 79 HIS A CA 1
ATOM 662 C C . HIS A 1 79 ? 1.732 -18.282 2.619 1.00 56.00 79 HIS A C 1
ATOM 664 O O . HIS A 1 79 ? 0.848 -17.446 2.426 1.00 56.00 79 HIS A O 1
ATOM 670 N N . ALA A 1 80 ? 1.705 -19.499 2.073 1.00 57.12 80 ALA A N 1
ATOM 671 C CA . ALA A 1 80 ? 0.577 -19.963 1.280 1.00 57.12 80 ALA A CA 1
ATOM 672 C C . ALA A 1 80 ? -0.699 -19.813 2.124 1.00 57.12 80 ALA A C 1
ATOM 674 O O . ALA A 1 80 ? -0.827 -20.426 3.187 1.00 57.12 80 ALA A O 1
ATOM 675 N N . TYR A 1 81 ? -1.602 -18.926 1.701 1.00 62.59 81 TYR A N 1
ATOM 676 C CA . TYR A 1 81 ? -2.908 -18.782 2.329 1.00 62.59 81 TYR A CA 1
ATOM 677 C C . TYR A 1 81 ? -3.690 -20.046 2.023 1.00 62.59 81 TYR A C 1
ATOM 679 O O . TYR A 1 81 ? -4.033 -20.252 0.863 1.00 62.59 81 TYR A O 1
ATOM 687 N N . ARG A 1 82 ? -3.894 -20.894 3.041 1.00 60.94 82 ARG A N 1
ATOM 688 C CA . ARG A 1 82 ? -4.348 -22.273 2.866 1.00 60.94 82 ARG A CA 1
ATOM 689 C C . ARG A 1 82 ? -3.510 -22.934 1.772 1.00 60.94 82 ARG A C 1
ATOM 691 O O . ARG A 1 82 ? -3.910 -22.984 0.610 1.00 60.94 82 ARG A O 1
ATOM 698 N N . SER A 1 83 ? -2.339 -23.470 2.148 1.00 59.47 83 SER A N 1
ATOM 699 C CA . SER A 1 83 ? -1.734 -24.555 1.360 1.00 59.47 83 SER A CA 1
ATOM 700 C C . SER A 1 83 ? -2.867 -25.476 0.916 1.00 59.47 83 SER A C 1
ATOM 702 O O . SER A 1 83 ? -3.825 -25.648 1.669 1.00 59.47 83 SER A O 1
ATOM 704 N N . THR A 1 84 ? -2.846 -25.987 -0.309 1.00 53.41 84 THR A N 1
ATOM 705 C CA . THR A 1 84 ? -3.850 -26.951 -0.766 1.00 53.41 84 THR A CA 1
ATOM 706 C C . THR A 1 84 ? -3.880 -28.124 0.223 1.00 53.41 84 THR A C 1
ATOM 708 O O . THR A 1 84 ? -3.102 -29.062 0.105 1.00 53.41 84 THR A O 1
ATOM 711 N N . MET A 1 85 ? -4.728 -28.028 1.254 1.00 51.75 85 MET A N 1
ATOM 712 C CA . MET A 1 85 ? -4.847 -28.952 2.390 1.00 51.75 85 MET A CA 1
ATOM 713 C C . MET A 1 85 ? -5.746 -30.133 2.033 1.00 51.75 85 MET A C 1
ATOM 715 O O . MET A 1 85 ? -6.314 -30.783 2.902 1.00 51.75 85 MET A O 1
ATOM 719 N N . PHE A 1 86 ? -5.856 -30.427 0.745 1.00 51.50 86 PHE A N 1
ATOM 720 C CA . PHE A 1 86 ? -6.379 -31.684 0.260 1.00 51.50 86 PHE A CA 1
ATOM 721 C C . PHE A 1 86 ? -5.421 -32.165 -0.820 1.00 51.50 86 PHE A C 1
ATOM 723 O O . PHE A 1 86 ? -5.141 -31.439 -1.777 1.00 51.50 86 PHE A O 1
ATOM 730 N N . SER A 1 87 ? -4.894 -33.379 -0.652 1.00 51.34 87 SER A N 1
ATOM 731 C CA . SER A 1 87 ? -4.378 -34.114 -1.800 1.00 51.34 87 SER A CA 1
ATOM 732 C C . SER A 1 87 ? -5.524 -34.229 -2.797 1.00 51.34 87 SER A C 1
ATOM 734 O O . SER A 1 87 ? -6.621 -34.614 -2.394 1.00 51.34 87 SER A O 1
ATOM 736 N N . CYS A 1 88 ? -5.289 -33.916 -4.069 1.00 45.38 88 CYS A N 1
ATOM 737 C CA . CYS A 1 88 ? -6.178 -34.353 -5.136 1.00 45.38 88 CYS A CA 1
ATOM 738 C C . CYS A 1 88 ? -6.151 -35.889 -5.159 1.00 45.38 88 CYS A C 1
ATOM 740 O O . CYS A 1 88 ? -5.297 -36.457 -5.829 1.00 45.38 88 CYS A O 1
ATOM 742 N N . ASN A 1 89 ? -7.015 -36.526 -4.372 1.00 44.47 89 ASN A N 1
ATOM 743 C CA . ASN A 1 89 ? -7.365 -37.940 -4.438 1.00 44.47 89 ASN A CA 1
ATOM 744 C C . ASN A 1 89 ? -8.864 -38.055 -4.186 1.00 44.47 89 ASN A C 1
ATOM 746 O O . ASN A 1 89 ? -9.294 -37.627 -3.091 1.00 44.47 89 ASN A O 1
#